Protein AF-A0A7Y4V8H0-F1 (afdb_monomer)

Radius of gyration: 13.5 Å; Cα contacts (8 Å, |Δi|>4): 100; chains: 1; bounding box: 32×27×33 Å

Foldseek 3Di:
DDPLLLLLLLLLLDDDVLDQDPLLQLLVVLVCVVVVNDDHSSVSSVVCVVPDNVVSLVVSLVVLLVDDLVVNLLSLLSLVLSQCSVHDHDPSSVVSSCCRVCVRVNHDPVSSVVSNVVSCCSRVDD

Nearest PDB structures (foldseek):
  2h5n-assembly1_A  TM=5.871E-01  e=6.400E-02  Porphyromonas gingivalis
  2h5n-assembly1_C  TM=5.974E-01  e=1.720E-01  Porphyromonas gingivalis
  2h5n-assembly1_B  TM=5.869E-01  e=1.720E-01  Porphyromonas gingivalis
  9g6k-assembly1_Lb  TM=3.851E-01  e=8.551E+00  Toxoplasma gondii

Mean predicted aligned error: 3.79 Å

Secondary structure (DSSP, 8-state):
--HHHHHHHHHHHS-TT----HHHHHHHHHHHHHHT--S-HHHHHHHHTTS-HHHHHHHHHHHHHTS-HHHHHHHHHHHHHHTTTTSSPPHHHHHHHHIIIIIIS---HHHHHHHHHHHHHHHH--

Sequence (126 aa):
MNKHLFNRLYFLLVTSDDEISEKEIVLWKKIAELNKFNDDIHQQLNSLKATDRVQMRKSCVEELKHTSKEQQINLMALLCVMANADGFMHKAEWELIYSIYHKELKLNQLEILETQLQLKKTLLSA

Solvent-accessible surface area (backbone atoms only — not comparable to full-atom values): 7352 Å² total; per-residue (Å²): 126,66,63,71,54,51,54,50,56,49,52,71,46,57,59,99,78,78,77,74,50,72,56,38,52,53,50,48,51,51,54,26,59,78,63,71,54,92,74,58,68,64,62,56,49,59,72,48,69,86,52,61,63,70,61,47,51,53,53,48,53,56,54,48,73,76,46,55,71,67,56,46,39,52,52,54,14,50,51,58,49,51,55,34,50,94,46,84,56,51,69,67,41,50,52,50,52,48,48,45,41,50,72,72,64,63,53,61,66,66,61,26,51,54,47,29,55,53,48,47,53,68,69,67,55,129

Structure (mmCIF, N/CA/C/O backbone):
data_AF-A0A7Y4V8H0-F1
#
_entry.id   AF-A0A7Y4V8H0-F1
#
loop_
_atom_site.group_PDB
_atom_site.id
_atom_site.type_symbol
_atom_site.label_atom_id
_atom_site.label_alt_id
_atom_site.label_comp_id
_atom_site.label_asym_id
_atom_site.label_entity_id
_atom_site.label_seq_id
_atom_site.pdbx_PDB_ins_code
_atom_site.Cartn_x
_atom_site.Cartn_y
_atom_site.Cartn_z
_atom_site.occupancy
_atom_site.B_iso_or_equiv
_atom_site.auth_seq_id
_atom_site.auth_comp_id
_atom_site.auth_asym_id
_atom_site.auth_atom_id
_atom_site.pdbx_PDB_model_num
ATOM 1 N N . MET A 1 1 ? -1.887 -8.369 8.907 1.00 81.31 1 MET A N 1
ATOM 2 C CA . MET A 1 1 ? -1.925 -7.924 7.494 1.00 81.31 1 MET A CA 1
ATOM 3 C C . MET A 1 1 ? -1.281 -8.988 6.610 1.00 81.31 1 MET A C 1
ATOM 5 O O . MET A 1 1 ? -0.342 -9.622 7.075 1.00 81.31 1 MET A O 1
ATOM 9 N N . ASN A 1 2 ? -1.749 -9.205 5.372 1.00 86.56 2 ASN A N 1
ATOM 10 C CA . ASN A 1 2 ? -1.081 -10.139 4.454 1.00 86.56 2 ASN A CA 1
ATOM 11 C C . ASN A 1 2 ? 0.219 -9.518 3.903 1.00 86.56 2 ASN A C 1
ATOM 13 O O . ASN A 1 2 ? 0.172 -8.595 3.089 1.00 86.56 2 ASN A O 1
ATOM 17 N N . LYS A 1 3 ? 1.369 -10.056 4.333 1.00 89.75 3 LYS A N 1
ATOM 18 C CA . LYS A 1 3 ? 2.714 -9.643 3.899 1.00 89.75 3 LYS A CA 1
ATOM 19 C C . LYS A 1 3 ? 2.886 -9.689 2.380 1.00 89.75 3 LYS A C 1
ATOM 21 O O . LYS A 1 3 ? 3.388 -8.743 1.783 1.00 89.75 3 LYS A O 1
ATOM 26 N N . HIS A 1 4 ? 2.466 -10.783 1.749 1.00 91.38 4 HIS A N 1
ATOM 27 C CA . HIS A 1 4 ? 2.678 -11.008 0.318 1.00 91.38 4 HIS A CA 1
ATOM 28 C C . HIS A 1 4 ? 1.859 -10.050 -0.542 1.00 91.38 4 HIS A C 1
ATOM 30 O O . HIS A 1 4 ? 2.308 -9.626 -1.606 1.00 91.38 4 HIS A O 1
ATOM 36 N N . LEU A 1 5 ? 0.655 -9.699 -0.090 1.00 93.88 5 LEU A N 1
ATOM 37 C CA . LEU A 1 5 ? -0.160 -8.689 -0.752 1.00 93.88 5 LEU A CA 1
ATOM 38 C C . LEU A 1 5 ? 0.479 -7.303 -0.638 1.00 93.88 5 LEU A C 1
ATOM 40 O O . LEU A 1 5 ? 0.631 -6.625 -1.649 1.00 93.88 5 LEU A O 1
ATOM 44 N N . PHE A 1 6 ? 0.908 -6.917 0.566 1.00 93.25 6 PHE A N 1
ATOM 45 C CA . PHE A 1 6 ? 1.583 -5.640 0.791 1.00 93.25 6 PHE A CA 1
ATOM 46 C C . PHE A 1 6 ? 2.860 -5.510 -0.050 1.00 93.25 6 PHE A C 1
ATOM 48 O O . PHE A 1 6 ? 3.002 -4.534 -0.778 1.00 93.25 6 PHE A O 1
ATOM 55 N N . ASN A 1 7 ? 3.738 -6.517 -0.033 1.00 92.19 7 ASN A N 1
ATOM 56 C CA . ASN A 1 7 ? 4.996 -6.483 -0.782 1.00 92.19 7 ASN A CA 1
ATOM 57 C C . ASN A 1 7 ? 4.774 -6.380 -2.296 1.00 92.19 7 ASN A C 1
ATOM 59 O O . ASN A 1 7 ? 5.485 -5.634 -2.956 1.00 92.19 7 ASN A O 1
ATOM 63 N N . ARG A 1 8 ? 3.777 -7.082 -2.855 1.00 93.44 8 ARG A N 1
ATOM 64 C CA . ARG A 1 8 ? 3.449 -6.970 -4.286 1.00 93.44 8 ARG A CA 1
ATOM 65 C C . ARG A 1 8 ? 2.862 -5.609 -4.642 1.00 93.44 8 ARG A C 1
ATOM 67 O O . ARG A 1 8 ? 3.236 -5.039 -5.658 1.00 93.44 8 ARG A O 1
ATOM 74 N N . LEU A 1 9 ? 1.965 -5.075 -3.815 1.00 93.81 9 LEU A N 1
ATOM 75 C CA . LEU A 1 9 ? 1.413 -3.734 -4.022 1.00 93.81 9 LEU A CA 1
ATOM 76 C C . LEU A 1 9 ? 2.496 -2.659 -3.931 1.00 93.81 9 LEU A C 1
ATOM 78 O O . LEU A 1 9 ? 2.512 -1.748 -4.751 1.00 93.81 9 LEU A O 1
ATOM 82 N N . TYR A 1 10 ? 3.410 -2.791 -2.972 1.00 92.56 10 TYR A N 1
ATOM 83 C CA . TYR A 1 10 ? 4.542 -1.889 -2.829 1.00 92.56 10 TYR A CA 1
ATOM 84 C C . TYR A 1 10 ? 5.529 -2.029 -3.996 1.00 92.56 10 TYR A C 1
ATOM 86 O O . TYR A 1 10 ? 5.937 -1.028 -4.569 1.00 92.56 10 TYR A O 1
ATOM 94 N N . PHE A 1 11 ? 5.817 -3.251 -4.452 1.00 91.56 11 PHE A N 1
ATOM 95 C CA . PHE A 1 11 ? 6.624 -3.484 -5.654 1.00 91.56 11 PHE A CA 1
ATOM 96 C C . PHE A 1 11 ? 6.025 -2.848 -6.916 1.00 91.56 11 PHE A C 1
ATOM 98 O O . PHE A 1 11 ? 6.754 -2.360 -7.771 1.00 91.56 11 PHE A O 1
ATOM 105 N N . LEU A 1 12 ? 4.694 -2.859 -7.052 1.00 91.12 12 LEU A N 1
ATOM 106 C CA . LEU A 1 12 ? 4.007 -2.183 -8.156 1.00 91.12 12 LEU A CA 1
ATOM 107 C C . LEU A 1 12 ? 4.094 -0.656 -8.055 1.00 91.12 12 LEU A C 1
ATOM 109 O O . LEU A 1 12 ? 3.948 0.014 -9.076 1.00 91.12 12 LEU A O 1
ATOM 113 N N . LEU A 1 13 ? 4.275 -0.132 -6.841 1.00 89.19 13 LEU A N 1
ATOM 114 C CA . LEU A 1 13 ? 4.370 1.292 -6.555 1.00 89.19 13 LEU A CA 1
ATOM 115 C C . LEU A 1 13 ? 5.769 1.835 -6.853 1.00 89.19 13 LEU A C 1
ATOM 117 O O . LEU A 1 13 ? 5.878 2.865 -7.512 1.00 89.19 13 LEU A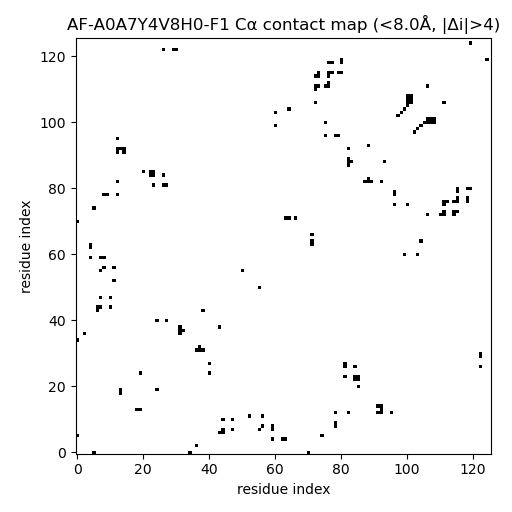 O 1
ATOM 121 N N . VAL A 1 14 ? 6.816 1.111 -6.447 1.00 84.38 14 VAL A N 1
ATOM 122 C CA . VAL A 1 14 ? 8.203 1.474 -6.758 1.00 84.38 14 VAL A CA 1
ATOM 123 C C . VAL A 1 14 ? 8.402 1.441 -8.278 1.00 84.38 14 VAL A C 1
ATOM 125 O O . VAL A 1 14 ? 8.205 0.422 -8.952 1.00 84.38 14 VAL A O 1
ATOM 128 N N . THR A 1 15 ? 8.729 2.603 -8.845 1.00 64.69 15 THR A N 1
ATOM 129 C CA . THR A 1 15 ? 8.882 2.762 -10.297 1.00 64.69 15 THR A CA 1
ATOM 130 C C . THR A 1 15 ? 10.199 2.153 -10.807 1.00 64.69 15 THR A C 1
ATOM 132 O O . THR A 1 15 ? 10.991 1.605 -10.049 1.00 64.69 15 THR A O 1
ATOM 135 N N . SER A 1 16 ? 10.371 2.135 -12.129 1.00 53.34 16 SER A N 1
ATOM 136 C CA . SER A 1 16 ? 11.276 1.286 -12.927 1.00 53.34 16 SER A CA 1
ATOM 137 C C . SER A 1 16 ? 12.774 1.274 -12.597 1.00 53.34 16 SER A C 1
ATOM 139 O O . SER A 1 16 ? 13.469 0.455 -13.193 1.00 53.34 16 SER A O 1
ATOM 141 N N . ASP A 1 17 ? 13.265 2.116 -11.689 1.00 56.09 17 ASP A N 1
ATOM 142 C CA . ASP A 1 17 ? 14.689 2.130 -11.325 1.00 56.09 17 ASP A CA 1
ATOM 143 C C . ASP A 1 17 ? 15.033 1.126 -10.212 1.00 56.09 17 ASP A C 1
ATOM 145 O O . ASP A 1 17 ? 16.207 0.907 -9.935 1.00 56.09 17 ASP A O 1
ATOM 149 N N . ASP A 1 18 ? 14.036 0.461 -9.605 1.00 61.75 18 ASP A N 1
ATOM 150 C CA . ASP A 1 18 ? 14.210 -0.525 -8.519 1.00 61.75 18 ASP A CA 1
ATOM 151 C C . ASP A 1 18 ? 15.010 0.001 -7.300 1.00 61.75 18 ASP A C 1
ATOM 153 O O . ASP A 1 18 ? 15.391 -0.780 -6.420 1.00 61.75 18 ASP A O 1
ATOM 157 N N . GLU A 1 19 ? 15.261 1.309 -7.224 1.00 71.88 19 GLU A N 1
ATOM 158 C CA . GLU A 1 19 ? 15.956 1.944 -6.113 1.00 71.88 19 GLU A CA 1
ATOM 159 C C . GLU A 1 19 ? 14.950 2.310 -5.024 1.00 71.88 19 GLU A C 1
ATOM 161 O O . GLU A 1 19 ? 14.091 3.171 -5.196 1.00 71.88 19 GLU A O 1
ATOM 166 N N . ILE A 1 20 ? 15.065 1.614 -3.894 1.00 82.81 20 ILE A N 1
ATOM 167 C CA . ILE A 1 20 ? 14.354 1.931 -2.658 1.00 82.81 20 ILE A CA 1
ATOM 168 C C . ILE A 1 20 ? 15.250 2.868 -1.858 1.00 82.81 20 ILE A C 1
ATOM 170 O O . ILE A 1 20 ? 16.421 2.547 -1.623 1.00 82.81 20 ILE A O 1
ATOM 174 N N . SER A 1 21 ? 14.716 3.991 -1.394 1.00 87.00 21 SER A N 1
ATOM 175 C CA . SER A 1 21 ? 15.502 4.903 -0.563 1.00 87.00 21 SER A CA 1
ATOM 176 C C . SER A 1 21 ? 15.758 4.342 0.840 1.00 87.00 21 SER A C 1
ATOM 178 O O . SER A 1 21 ? 15.027 3.491 1.356 1.00 87.00 21 SER A O 1
ATOM 180 N N . GLU A 1 22 ? 16.764 4.877 1.537 1.00 87.56 22 GLU A N 1
ATOM 181 C CA . GLU A 1 22 ? 16.999 4.532 2.946 1.00 87.56 22 GLU A CA 1
ATOM 182 C C . GLU A 1 22 ? 15.778 4.829 3.832 1.00 87.56 22 GLU A C 1
ATOM 184 O O . GLU A 1 22 ? 15.491 4.078 4.768 1.00 87.56 22 GLU A O 1
ATOM 189 N N . LYS A 1 23 ? 15.023 5.896 3.533 1.00 88.88 23 LYS A N 1
ATOM 190 C CA . LYS A 1 23 ? 13.826 6.268 4.300 1.00 88.88 23 LYS A CA 1
ATOM 191 C C . LYS A 1 23 ? 12.708 5.253 4.116 1.00 88.88 23 LYS A C 1
ATOM 193 O O . LYS A 1 23 ? 12.064 4.874 5.096 1.00 88.88 23 LYS A O 1
ATOM 198 N N . GLU A 1 24 ? 12.497 4.797 2.889 1.00 89.31 24 GLU A N 1
ATOM 199 C CA . GLU A 1 24 ? 11.546 3.734 2.588 1.00 89.31 24 GLU A CA 1
ATOM 200 C C . GLU A 1 24 ? 11.947 2.415 3.251 1.00 89.31 24 GLU A C 1
ATOM 202 O O . GLU A 1 24 ? 11.102 1.755 3.852 1.00 89.31 24 GLU A O 1
ATOM 207 N N . ILE A 1 25 ? 13.237 2.060 3.246 1.00 90.00 25 ILE A N 1
ATOM 208 C CA . ILE A 1 25 ? 13.737 0.867 3.947 1.00 90.00 25 ILE A CA 1
ATOM 209 C C . ILE A 1 25 ? 13.451 0.960 5.451 1.00 90.00 25 ILE A C 1
ATOM 211 O O . ILE A 1 25 ? 12.965 -0.003 6.051 1.00 90.00 25 ILE A O 1
ATOM 215 N N . VAL A 1 26 ? 13.728 2.107 6.080 1.00 91.19 26 VAL A N 1
ATOM 216 C CA . VAL A 1 26 ? 13.443 2.330 7.508 1.00 91.19 26 VAL A CA 1
ATOM 217 C C . VAL A 1 26 ? 11.945 2.213 7.793 1.00 91.19 26 VAL A C 1
ATOM 219 O O . VAL A 1 26 ? 11.551 1.541 8.748 1.00 91.19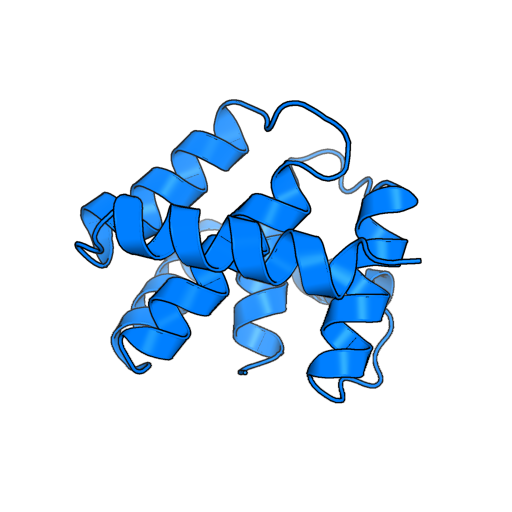 26 VAL A O 1
ATOM 222 N N . LEU A 1 27 ? 11.098 2.822 6.963 1.00 91.94 27 LEU A N 1
ATOM 223 C CA . LEU A 1 27 ? 9.646 2.729 7.108 1.00 91.94 27 LEU A CA 1
ATOM 224 C C . LEU A 1 27 ? 9.141 1.300 6.934 1.00 91.94 27 LEU A C 1
ATOM 226 O O . LEU A 1 27 ? 8.339 0.836 7.745 1.00 91.94 27 LEU A O 1
ATOM 230 N N . TRP A 1 28 ? 9.639 0.579 5.933 1.00 91.62 28 TRP A N 1
ATOM 231 C CA . TRP A 1 28 ? 9.280 -0.814 5.719 1.00 91.62 28 TRP A CA 1
ATOM 232 C C . TRP A 1 28 ? 9.666 -1.676 6.918 1.00 91.62 28 TRP A C 1
ATOM 234 O O . TRP A 1 28 ? 8.851 -2.483 7.351 1.00 91.62 28 TRP A O 1
ATOM 244 N N . LYS A 1 29 ? 10.851 -1.469 7.512 1.00 91.06 29 LYS A N 1
ATOM 245 C CA . LYS A 1 29 ? 11.270 -2.178 8.735 1.00 91.06 29 LYS A CA 1
ATOM 246 C C . LYS A 1 29 ? 10.305 -1.931 9.891 1.00 91.06 29 LYS A C 1
ATOM 248 O O . LYS A 1 29 ? 9.870 -2.886 10.525 1.00 91.06 29 LYS A O 1
ATOM 253 N N . LYS A 1 30 ? 9.873 -0.687 10.106 1.00 92.06 30 LYS A N 1
ATOM 254 C CA . LYS A 1 30 ? 8.862 -0.378 11.132 1.00 92.06 30 LYS A CA 1
ATOM 255 C C . LYS A 1 30 ? 7.513 -1.040 10.837 1.00 92.06 30 LYS A C 1
ATOM 257 O O . LYS A 1 30 ? 6.866 -1.569 11.738 1.00 92.06 30 LYS A O 1
ATOM 262 N N . ILE A 1 31 ? 7.083 -1.062 9.574 1.00 91.38 31 ILE A N 1
ATOM 263 C CA . ILE A 1 31 ? 5.862 -1.771 9.157 1.00 91.38 31 ILE A CA 1
ATOM 264 C C . ILE A 1 31 ? 6.009 -3.279 9.397 1.00 91.38 31 ILE A C 1
ATOM 266 O O . ILE A 1 31 ? 5.072 -3.913 9.888 1.00 91.38 31 ILE A O 1
ATOM 270 N N . ALA A 1 32 ? 7.171 -3.846 9.073 1.00 90.69 32 ALA A N 1
ATOM 271 C CA . ALA A 1 32 ? 7.504 -5.242 9.297 1.00 90.69 32 ALA A CA 1
ATOM 272 C C . ALA A 1 32 ? 7.461 -5.591 10.788 1.00 90.69 32 ALA A C 1
ATOM 274 O O . ALA A 1 32 ? 6.788 -6.550 11.149 1.00 90.69 32 ALA A O 1
ATOM 275 N N . GLU A 1 33 ? 8.060 -4.779 11.658 1.00 90.12 33 GLU A N 1
ATOM 276 C CA . GLU A 1 33 ? 8.015 -4.955 13.115 1.00 90.12 33 GLU A CA 1
ATOM 277 C C . GLU A 1 33 ? 6.577 -4.932 13.650 1.00 90.12 33 GLU A C 1
ATOM 279 O O . GLU A 1 33 ? 6.155 -5.865 14.338 1.00 90.12 33 GLU A O 1
ATOM 284 N N . LEU A 1 34 ? 5.781 -3.927 13.263 1.00 88.50 34 LEU A N 1
ATOM 285 C CA . LEU A 1 34 ? 4.373 -3.815 13.670 1.00 88.50 34 LEU A CA 1
ATOM 286 C C . LEU A 1 34 ? 3.529 -5.018 13.228 1.00 88.50 34 LEU A C 1
ATOM 288 O O . LEU A 1 34 ? 2.572 -5.392 13.907 1.00 88.50 34 LEU A O 1
ATOM 292 N N . ASN A 1 3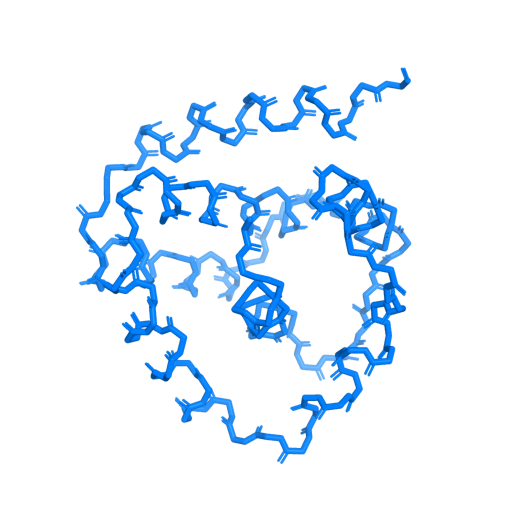5 ? 3.872 -5.630 12.094 1.00 85.81 35 ASN A N 1
ATOM 293 C CA . ASN A 1 35 ? 3.136 -6.754 11.520 1.00 85.81 35 ASN A CA 1
ATOM 294 C C . ASN A 1 35 ? 3.821 -8.115 11.726 1.00 85.81 35 ASN A C 1
ATOM 296 O O . ASN A 1 35 ? 3.303 -9.123 11.239 1.00 85.81 35 ASN A O 1
ATOM 300 N N . LYS A 1 36 ? 4.933 -8.158 12.472 1.00 88.62 36 LYS A N 1
ATOM 301 C CA . LYS A 1 36 ? 5.743 -9.355 12.748 1.00 88.62 36 LYS A CA 1
ATOM 302 C C . LYS A 1 36 ? 6.232 -10.068 11.478 1.00 88.62 36 LYS A C 1
ATOM 304 O O . LYS A 1 36 ? 6.165 -11.293 11.378 1.00 88.62 36 LYS A O 1
ATOM 309 N N . PHE A 1 37 ? 6.695 -9.306 10.490 1.00 87.00 37 PHE A N 1
ATOM 310 C CA . PHE A 1 37 ? 7.407 -9.837 9.326 1.00 87.00 37 PHE A CA 1
ATOM 311 C C . PHE A 1 37 ? 8.899 -9.969 9.667 1.00 87.00 37 PHE A C 1
ATOM 313 O O . PHE A 1 37 ? 9.462 -9.069 10.277 1.00 87.00 37 PHE A O 1
ATOM 320 N N . ASN A 1 38 ? 9.537 -11.070 9.262 1.00 78.88 38 ASN A N 1
ATOM 321 C CA . ASN A 1 38 ? 10.942 -11.378 9.581 1.00 78.88 38 ASN A CA 1
ATOM 322 C C . ASN A 1 38 ? 11.798 -11.505 8.308 1.00 78.88 38 ASN A C 1
ATOM 324 O O . ASN A 1 38 ? 12.679 -12.355 8.222 1.00 78.88 38 ASN A O 1
ATOM 328 N N . ASP A 1 39 ? 11.509 -10.693 7.294 1.00 81.75 39 ASP A N 1
ATOM 329 C CA . ASP A 1 39 ? 12.127 -10.807 5.973 1.00 81.75 39 ASP A CA 1
ATOM 330 C C . ASP A 1 39 ? 12.942 -9.566 5.617 1.00 81.75 39 ASP A C 1
ATOM 332 O O . ASP A 1 39 ? 12.722 -8.481 6.151 1.00 81.75 39 ASP A O 1
ATOM 336 N N . ASP A 1 40 ? 13.854 -9.725 4.664 1.00 85.31 40 ASP A N 1
ATOM 337 C CA . ASP A 1 40 ? 14.582 -8.619 4.056 1.00 85.31 40 ASP A CA 1
ATOM 338 C C . ASP A 1 40 ? 13.789 -8.030 2.875 1.00 85.31 40 ASP A C 1
ATOM 340 O O . ASP A 1 40 ? 13.372 -8.755 1.965 1.00 85.31 40 ASP A O 1
ATOM 344 N N . ILE A 1 41 ? 13.581 -6.710 2.878 1.00 86.62 41 ILE A N 1
ATOM 345 C CA . ILE A 1 41 ? 12.814 -6.016 1.835 1.00 86.62 41 ILE A CA 1
ATOM 346 C C . ILE A 1 41 ? 13.426 -6.199 0.443 1.00 86.62 41 ILE A C 1
ATOM 348 O O . ILE A 1 41 ? 12.690 -6.457 -0.511 1.00 86.62 41 ILE A O 1
ATOM 352 N N . HIS A 1 42 ? 14.753 -6.130 0.312 1.00 86.50 42 HIS A N 1
ATOM 353 C CA . HIS A 1 42 ? 15.420 -6.264 -0.979 1.00 86.50 42 HIS A CA 1
ATOM 354 C C . HIS A 1 42 ? 15.251 -7.676 -1.518 1.00 86.50 42 HIS A C 1
ATOM 356 O O . HIS A 1 42 ? 14.945 -7.843 -2.694 1.00 86.50 42 HIS A O 1
ATOM 362 N N . GLN A 1 43 ? 15.374 -8.699 -0.670 1.00 86.56 43 GLN A N 1
ATOM 363 C CA . GLN A 1 43 ? 15.111 -10.078 -1.071 1.00 86.56 43 GLN A CA 1
ATOM 364 C C . GLN A 1 43 ? 13.665 -10.254 -1.560 1.00 86.56 43 GLN A C 1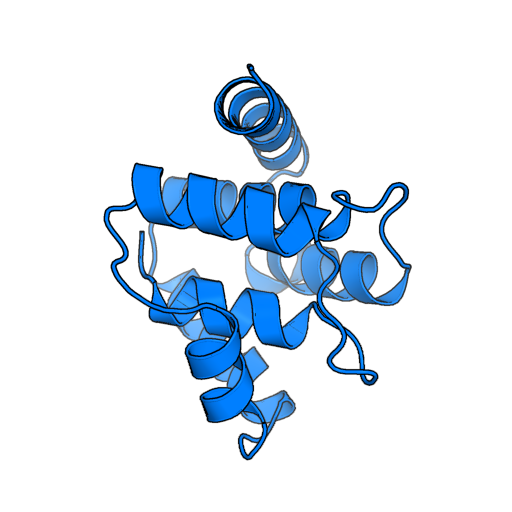
ATOM 366 O O . GLN A 1 43 ? 13.436 -10.882 -2.598 1.00 86.56 43 GLN A O 1
ATOM 371 N N . GLN A 1 44 ? 12.693 -9.675 -0.848 1.00 87.31 44 GLN A N 1
ATOM 372 C CA . GLN A 1 44 ? 11.283 -9.743 -1.233 1.00 87.31 44 GLN A CA 1
ATOM 373 C C . GLN A 1 44 ? 11.036 -9.053 -2.579 1.00 87.31 44 GLN A C 1
ATOM 375 O O . GLN A 1 44 ? 10.434 -9.664 -3.461 1.00 87.31 44 GLN A O 1
ATOM 380 N N . LEU A 1 45 ? 11.533 -7.830 -2.782 1.00 86.88 45 LEU A N 1
ATOM 381 C CA . LEU A 1 45 ? 11.331 -7.116 -4.047 1.00 86.88 45 LEU A CA 1
ATOM 382 C C . LEU A 1 45 ? 12.105 -7.756 -5.206 1.00 86.88 45 LEU A C 1
ATOM 384 O O . LEU A 1 45 ? 11.559 -7.900 -6.297 1.00 86.88 45 LEU A O 1
ATOM 388 N N . ASN A 1 46 ? 13.329 -8.235 -4.967 1.00 87.12 46 ASN A N 1
ATOM 389 C CA . ASN A 1 46 ? 14.119 -8.948 -5.973 1.00 87.12 46 ASN A CA 1
ATOM 390 C C . ASN A 1 46 ? 13.402 -10.209 -6.470 1.00 87.12 46 ASN A C 1
ATOM 392 O O . ASN A 1 46 ? 13.421 -10.488 -7.668 1.00 87.12 46 ASN A O 1
ATOM 396 N N . SER A 1 47 ? 12.711 -10.936 -5.584 1.00 88.12 47 SER A N 1
ATOM 397 C CA . SER A 1 47 ? 11.925 -12.115 -5.977 1.00 88.12 47 SER A CA 1
ATOM 398 C C . SER A 1 47 ? 10.750 -11.792 -6.912 1.00 88.12 47 SER A C 1
ATOM 400 O O . SER A 1 47 ? 10.274 -12.666 -7.634 1.00 88.12 47 SER A O 1
ATOM 402 N N . LEU A 1 48 ? 10.300 -10.534 -6.936 1.00 89.25 48 LEU A N 1
ATOM 403 C CA . LEU A 1 48 ? 9.158 -10.078 -7.725 1.00 89.25 48 LEU A CA 1
ATOM 404 C C . LEU A 1 48 ? 9.553 -9.525 -9.104 1.00 89.25 48 LEU A C 1
ATOM 406 O O . LEU A 1 48 ? 8.683 -9.415 -9.969 1.00 89.25 48 LEU A O 1
ATOM 410 N N . LYS A 1 49 ? 10.845 -9.261 -9.356 1.00 85.75 49 LYS A N 1
ATOM 411 C CA . LYS A 1 49 ? 11.348 -8.654 -10.607 1.00 85.75 49 LYS A CA 1
ATOM 412 C C . LYS A 1 49 ? 11.019 -9.443 -11.874 1.00 85.75 49 LYS A C 1
ATOM 414 O O . LYS A 1 49 ? 10.748 -8.846 -12.908 1.00 85.75 49 LYS A O 1
ATOM 419 N N . ALA A 1 50 ? 11.000 -10.772 -11.796 1.00 81.81 50 ALA A N 1
ATOM 420 C CA . ALA A 1 50 ? 10.682 -11.637 -12.936 1.00 81.81 50 ALA A CA 1
ATOM 421 C C . ALA A 1 50 ? 9.169 -11.788 -13.200 1.00 81.81 50 ALA A C 1
ATOM 423 O O . ALA A 1 50 ? 8.770 -12.508 -14.114 1.00 81.81 50 ALA A O 1
ATOM 424 N N . THR A 1 51 ? 8.313 -11.157 -12.390 1.00 84.38 51 THR A N 1
ATOM 425 C CA . THR A 1 51 ? 6.860 -11.345 -12.462 1.00 84.38 51 THR A CA 1
ATOM 426 C C . THR A 1 51 ? 6.214 -10.327 -13.400 1.00 84.38 51 THR A C 1
ATOM 428 O O . THR A 1 51 ? 6.523 -9.138 -13.355 1.00 84.38 51 THR A O 1
ATOM 431 N N . ASP A 1 52 ? 5.244 -10.772 -14.201 1.00 90.00 52 ASP A N 1
ATOM 432 C CA . ASP A 1 52 ? 4.402 -9.885 -15.011 1.00 90.00 52 ASP A CA 1
ATOM 433 C C . ASP A 1 52 ? 3.629 -8.901 -14.111 1.00 90.00 52 ASP A C 1
ATOM 435 O O . ASP A 1 52 ? 2.724 -9.282 -13.361 1.00 90.00 52 ASP A O 1
ATOM 439 N N . ARG A 1 53 ? 3.975 -7.610 -14.207 1.00 89.56 53 ARG A N 1
ATOM 440 C CA . ARG A 1 53 ? 3.367 -6.522 -13.425 1.00 89.56 53 ARG A CA 1
ATOM 441 C C . ARG A 1 53 ? 1.871 -6.346 -13.707 1.00 89.56 53 ARG A C 1
ATOM 443 O O . ARG A 1 53 ? 1.117 -6.022 -12.789 1.00 89.56 53 ARG A O 1
ATOM 450 N N . VAL A 1 54 ? 1.412 -6.584 -14.938 1.00 91.31 54 VAL A N 1
ATOM 451 C CA . VAL A 1 54 ? -0.012 -6.482 -15.301 1.00 91.31 54 VAL A CA 1
ATOM 452 C C . VAL A 1 54 ? -0.799 -7.577 -14.596 1.00 91.31 54 VAL A C 1
ATOM 454 O O . VAL A 1 54 ? -1.829 -7.302 -13.969 1.00 91.31 54 VAL A O 1
ATOM 457 N N . GLN A 1 55 ? -0.301 -8.812 -14.654 1.00 93.81 55 GLN A N 1
ATOM 458 C CA . GLN A 1 55 ? -0.937 -9.937 -13.979 1.00 93.81 55 GLN A CA 1
ATOM 459 C C . GLN A 1 55 ? -0.853 -9.802 -12.453 1.00 93.81 55 GLN A C 1
ATOM 461 O O . GLN A 1 55 ? -1.841 -10.047 -11.754 1.00 93.81 55 GLN A O 1
ATOM 466 N N . MET A 1 56 ? 0.281 -9.329 -11.929 1.00 93.69 56 MET A N 1
ATOM 467 C CA . MET A 1 56 ? 0.457 -9.052 -10.506 1.00 93.69 56 MET A CA 1
ATOM 468 C C . MET A 1 56 ? -0.565 -8.027 -10.013 1.00 93.69 56 MET A C 1
ATOM 470 O O . MET A 1 56 ? -1.253 -8.297 -9.027 1.00 93.69 56 MET A O 1
ATOM 474 N N . ARG A 1 57 ? -0.735 -6.901 -10.720 1.00 94.00 57 ARG A N 1
ATOM 475 C CA . ARG A 1 57 ? -1.730 -5.877 -10.373 1.00 94.00 57 ARG A CA 1
ATOM 476 C C . ARG A 1 57 ? -3.135 -6.466 -10.310 1.00 94.00 57 ARG A C 1
ATOM 478 O O . ARG A 1 57 ? -3.826 -6.256 -9.316 1.00 94.00 57 ARG A O 1
ATOM 485 N N . LYS A 1 58 ? -3.545 -7.228 -11.331 1.00 95.12 58 LYS A N 1
ATOM 486 C CA . LYS A 1 58 ? -4.858 -7.898 -11.351 1.00 95.12 58 LYS A CA 1
ATOM 487 C C . LYS A 1 58 ? -5.039 -8.804 -10.132 1.00 95.12 58 LYS A C 1
ATOM 489 O O . LYS A 1 58 ? -6.047 -8.692 -9.444 1.00 95.12 58 LYS A O 1
ATOM 494 N N . SER A 1 59 ? -4.041 -9.637 -9.827 1.00 95.94 59 SER A N 1
ATOM 495 C CA . SER A 1 59 ? -4.099 -10.548 -8.676 1.00 95.94 59 SER A CA 1
ATOM 496 C C . SER A 1 59 ? -4.177 -9.817 -7.331 1.00 95.94 59 SER A C 1
ATOM 498 O O . SER A 1 59 ? -4.923 -10.238 -6.454 1.00 95.94 59 SER A O 1
ATOM 500 N N . CYS A 1 60 ? -3.459 -8.700 -7.170 1.00 96.31 60 CYS A N 1
ATOM 501 C CA . CYS A 1 60 ? -3.482 -7.923 -5.931 1.00 96.31 60 CYS A CA 1
ATOM 502 C C . CYS A 1 60 ? -4.831 -7.237 -5.723 1.00 96.31 60 CYS A C 1
ATOM 504 O O . CYS A 1 60 ? -5.339 -7.218 -4.608 1.00 96.31 60 CYS A O 1
ATOM 506 N N . VAL A 1 61 ? -5.419 -6.687 -6.789 1.00 96.81 61 VAL A N 1
ATOM 507 C CA . VAL A 1 61 ? -6.758 -6.087 -6.733 1.00 96.81 61 VAL A CA 1
ATOM 508 C C . VAL A 1 61 ? -7.804 -7.136 -6.367 1.00 96.81 61 VAL A C 1
ATOM 510 O O . VAL A 1 61 ? -8.656 -6.871 -5.522 1.00 96.81 61 VAL A O 1
ATOM 513 N N . GLU A 1 62 ? -7.730 -8.321 -6.969 1.00 97.00 62 GLU A N 1
ATOM 514 C CA . GLU A 1 62 ? -8.662 -9.401 -6.657 1.00 97.00 62 GLU A CA 1
ATOM 515 C C . GLU A 1 62 ? -8.531 -9.846 -5.201 1.00 97.00 62 GLU A C 1
ATOM 517 O O . GLU A 1 62 ? -9.523 -9.936 -4.486 1.00 97.00 62 GLU A O 1
ATOM 522 N N . GLU A 1 63 ? -7.309 -10.040 -4.712 1.00 96.81 63 GLU A N 1
ATOM 523 C CA . GLU A 1 63 ? -7.084 -10.401 -3.315 1.00 96.81 63 GLU A CA 1
ATOM 524 C C . GLU A 1 63 ? -7.543 -9.299 -2.351 1.00 96.81 63 GLU A C 1
ATOM 526 O O . GLU A 1 63 ? -8.196 -9.594 -1.353 1.00 96.81 63 GLU A O 1
ATOM 531 N N . LEU A 1 64 ? -7.294 -8.023 -2.673 1.00 96.31 64 LEU A N 1
ATOM 532 C CA . LEU A 1 64 ? -7.792 -6.887 -1.893 1.00 96.31 64 LEU A CA 1
ATOM 533 C C . LEU A 1 64 ? -9.317 -6.926 -1.751 1.00 96.31 64 LEU A C 1
ATOM 535 O O . LEU A 1 64 ? -9.821 -6.725 -0.645 1.00 96.31 64 LEU A O 1
ATOM 539 N N . LYS A 1 65 ? -10.056 -7.234 -2.825 1.00 96.25 65 LYS A N 1
ATOM 540 C CA . LYS A 1 65 ? -11.530 -7.333 -2.806 1.00 96.25 65 LYS A CA 1
ATOM 541 C C . LYS A 1 65 ? -12.050 -8.409 -1.843 1.00 96.25 65 LYS A C 1
ATOM 543 O O . LYS A 1 65 ? -13.176 -8.288 -1.373 1.00 96.25 65 LYS A O 1
ATOM 548 N N . HIS A 1 66 ? -11.225 -9.399 -1.501 1.00 96.19 66 HIS A N 1
ATOM 549 C CA . HIS A 1 66 ? -11.549 -10.459 -0.541 1.00 96.19 66 HIS A CA 1
ATOM 550 C C . HIS A 1 66 ? -11.114 -10.152 0.903 1.00 96.19 66 HIS A C 1
ATOM 552 O O . HIS A 1 66 ? -11.385 -10.942 1.807 1.00 96.19 66 HIS A O 1
ATOM 558 N N . THR A 1 67 ? -10.446 -9.022 1.145 1.00 95.56 67 THR A N 1
ATOM 559 C CA . THR A 1 67 ? -10.081 -8.568 2.498 1.00 95.56 67 THR A CA 1
ATOM 560 C C . THR A 1 67 ? -11.162 -7.667 3.097 1.00 95.56 67 THR A C 1
ATOM 562 O O . THR A 1 67 ? -12.024 -7.153 2.381 1.00 95.56 67 THR A O 1
ATOM 565 N N . SER A 1 68 ? -11.146 -7.466 4.420 1.00 96.69 68 SER A N 1
ATOM 566 C CA . SER A 1 68 ? -12.116 -6.569 5.062 1.00 96.69 68 SER A CA 1
ATOM 567 C C . SER A 1 68 ? -11.898 -5.115 4.628 1.00 96.69 68 SER A C 1
ATOM 569 O O . SER A 1 68 ? -10.775 -4.710 4.327 1.00 96.69 68 SER A O 1
ATOM 571 N N . LYS A 1 69 ? -12.953 -4.290 4.657 1.00 96.44 69 LYS A N 1
ATOM 572 C CA . LYS A 1 69 ? -12.848 -2.852 4.341 1.00 96.44 69 LYS A CA 1
ATOM 573 C C . LYS A 1 69 ? -11.760 -2.156 5.171 1.00 96.44 69 LYS A C 1
ATOM 575 O O . LYS A 1 69 ? -10.997 -1.354 4.645 1.00 96.44 69 LYS A O 1
ATOM 580 N N . GLU A 1 70 ? -11.655 -2.502 6.453 1.00 96.12 70 GLU A N 1
ATOM 581 C CA . GLU A 1 70 ? -10.611 -1.997 7.350 1.00 96.12 70 GLU A CA 1
ATOM 582 C C . GLU A 1 70 ? -9.204 -2.356 6.849 1.00 96.12 70 GLU A C 1
ATOM 584 O O . GLU A 1 70 ? -8.329 -1.496 6.773 1.00 96.12 70 GLU A O 1
ATOM 589 N N . GLN A 1 71 ? -8.991 -3.607 6.430 1.00 95.50 71 GLN A N 1
ATOM 590 C CA . GLN A 1 71 ? -7.713 -4.049 5.872 1.00 95.50 71 GLN A CA 1
ATOM 591 C C . GLN A 1 71 ? -7.392 -3.343 4.553 1.00 95.50 71 GLN A C 1
ATOM 593 O O . GLN A 1 71 ? -6.242 -2.963 4.338 1.00 95.50 71 GLN A O 1
ATOM 598 N N . GLN A 1 72 ? -8.394 -3.134 3.697 1.00 96.94 72 GLN A N 1
ATOM 599 C CA . GLN A 1 72 ? -8.243 -2.394 2.447 1.00 96.94 72 GLN A CA 1
ATOM 600 C C . GLN A 1 72 ? -7.813 -0.944 2.710 1.00 96.94 72 GLN A C 1
ATOM 602 O O . GLN A 1 72 ? -6.829 -0.488 2.130 1.00 96.94 72 GLN A O 1
ATOM 607 N N . ILE A 1 73 ? -8.502 -0.239 3.617 1.00 97.69 73 ILE A N 1
ATOM 608 C CA . ILE A 1 73 ? -8.163 1.137 4.015 1.00 97.69 73 ILE A CA 1
ATOM 609 C C . ILE A 1 73 ? -6.747 1.189 4.588 1.00 97.69 73 ILE A C 1
ATOM 611 O O . ILE A 1 73 ? -5.942 2.008 4.147 1.00 97.69 73 ILE A O 1
ATOM 615 N N . ASN A 1 74 ? -6.416 0.288 5.516 1.00 96.25 74 ASN A N 1
ATOM 616 C CA . ASN A 1 74 ? -5.100 0.244 6.143 1.00 96.25 74 ASN A CA 1
ATOM 617 C C . ASN A 1 74 ? -3.977 -0.013 5.123 1.00 96.25 74 ASN A C 1
ATOM 619 O O . ASN A 1 74 ? -2.943 0.647 5.170 1.00 96.25 74 ASN A O 1
ATOM 623 N N . LEU A 1 75 ? -4.184 -0.921 4.162 1.00 96.06 75 LEU A N 1
ATOM 624 C CA . LEU A 1 75 ? -3.223 -1.174 3.084 1.00 96.06 75 LEU A CA 1
ATOM 625 C C . LEU A 1 75 ? -3.035 0.055 2.189 1.00 96.06 75 LEU A C 1
ATOM 627 O O . LEU A 1 75 ? -1.898 0.426 1.908 1.00 96.06 75 LEU A O 1
ATOM 631 N N . MET A 1 76 ? -4.120 0.713 1.770 1.00 96.75 76 MET A N 1
ATOM 632 C CA . MET A 1 76 ? -4.025 1.931 0.954 1.00 96.75 76 MET A CA 1
ATOM 633 C C . MET A 1 76 ? -3.319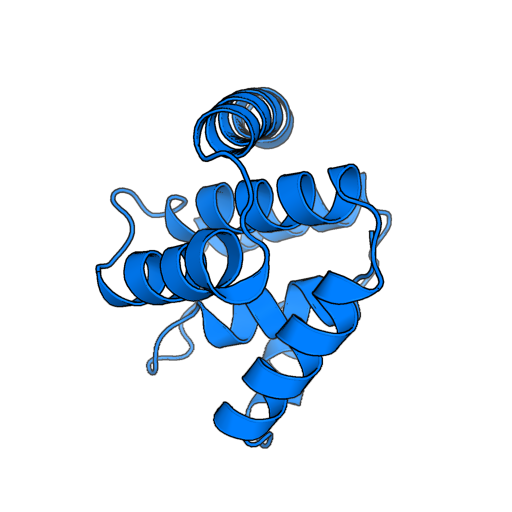 3.058 1.710 1.00 96.75 76 MET A C 1
ATOM 635 O O . MET A 1 76 ? -2.447 3.723 1.157 1.00 96.75 76 MET A O 1
ATOM 639 N N . ALA A 1 77 ? -3.639 3.236 2.991 1.00 96.25 77 ALA A N 1
ATOM 640 C CA . ALA A 1 77 ? -2.994 4.223 3.841 1.00 96.25 77 ALA A CA 1
ATOM 641 C C . ALA A 1 77 ? -1.489 3.948 4.011 1.00 96.25 77 ALA A C 1
ATOM 643 O O . ALA A 1 77 ? -0.696 4.881 3.903 1.00 96.25 77 ALA A O 1
ATOM 644 N N . LEU A 1 78 ? -1.075 2.689 4.204 1.00 95.25 78 LEU A N 1
ATOM 645 C CA . LEU A 1 78 ? 0.342 2.307 4.267 1.00 95.25 78 LEU A CA 1
ATOM 646 C C . LEU A 1 78 ? 1.083 2.594 2.958 1.00 95.25 78 LEU A C 1
ATOM 648 O O . LEU A 1 78 ? 2.180 3.147 3.003 1.00 95.25 78 LEU A O 1
ATOM 652 N N . LEU A 1 79 ? 0.483 2.289 1.802 1.00 94.56 79 LEU A N 1
ATOM 653 C CA . LEU A 1 79 ? 1.066 2.638 0.501 1.00 94.56 79 LEU A CA 1
ATOM 654 C C . LEU A 1 79 ? 1.243 4.154 0.363 1.00 94.56 79 LEU A C 1
ATOM 656 O O . LEU A 1 79 ? 2.300 4.605 -0.060 1.00 94.56 79 LEU A O 1
ATOM 660 N N . CYS A 1 80 ? 0.264 4.949 0.805 1.00 94.56 80 CYS A N 1
ATOM 661 C CA . CYS A 1 80 ? 0.395 6.405 0.845 1.00 94.56 80 CYS A CA 1
ATOM 662 C C . CYS A 1 80 ? 1.494 6.887 1.804 1.00 94.56 80 CYS A C 1
ATOM 664 O O . CYS A 1 80 ? 2.038 7.969 1.598 1.00 94.56 80 CYS A O 1
ATOM 666 N N . VAL A 1 81 ? 1.784 6.177 2.899 1.00 93.94 81 VAL A N 1
ATOM 667 C CA . VAL A 1 81 ? 2.908 6.525 3.788 1.00 93.94 81 VAL A CA 1
ATOM 668 C C . VAL A 1 81 ? 4.234 6.243 3.093 1.00 93.94 81 VAL A C 1
ATOM 670 O O . VAL A 1 81 ? 5.073 7.137 3.052 1.00 93.94 81 VAL A O 1
ATOM 673 N N . MET A 1 82 ? 4.384 5.047 2.520 1.00 91.88 82 MET A N 1
ATOM 674 C CA . MET A 1 82 ? 5.596 4.625 1.814 1.00 91.88 82 MET A CA 1
ATOM 675 C C . MET A 1 82 ? 5.909 5.545 0.635 1.00 91.88 82 MET A C 1
ATOM 677 O O . MET A 1 82 ? 6.976 6.135 0.586 1.00 91.88 82 MET A O 1
ATOM 681 N N . ALA A 1 83 ? 4.928 5.790 -0.230 1.00 90.81 83 ALA A N 1
ATOM 682 C CA . ALA A 1 83 ? 5.094 6.630 -1.413 1.00 90.81 83 ALA A CA 1
ATOM 683 C C . ALA A 1 83 ? 5.365 8.118 -1.096 1.00 90.81 83 ALA A C 1
ATOM 685 O O . ALA A 1 83 ? 5.705 8.896 -1.975 1.00 90.81 83 ALA A O 1
ATOM 686 N N . ASN A 1 84 ? 5.188 8.553 0.159 1.00 90.75 84 ASN A N 1
ATOM 687 C CA . ASN A 1 84 ? 5.564 9.898 0.613 1.00 90.75 84 ASN A CA 1
ATOM 688 C C . ASN A 1 84 ? 6.830 9.895 1.497 1.00 90.75 84 ASN A C 1
ATOM 690 O O . ASN A 1 84 ? 7.128 10.906 2.136 1.00 90.75 84 ASN A O 1
ATOM 694 N N . ALA A 1 85 ? 7.554 8.776 1.598 1.00 88.62 85 ALA A N 1
ATOM 695 C CA . ALA A 1 85 ? 8.744 8.657 2.443 1.00 88.62 85 ALA A CA 1
ATOM 696 C C . ALA A 1 85 ? 9.840 9.657 2.048 1.00 88.62 85 ALA A C 1
ATOM 698 O O . ALA A 1 85 ? 10.446 10.302 2.910 1.00 88.62 85 ALA A O 1
ATOM 699 N N . ASP A 1 86 ? 10.044 9.834 0.743 1.00 84.38 86 ASP A N 1
ATOM 700 C CA . ASP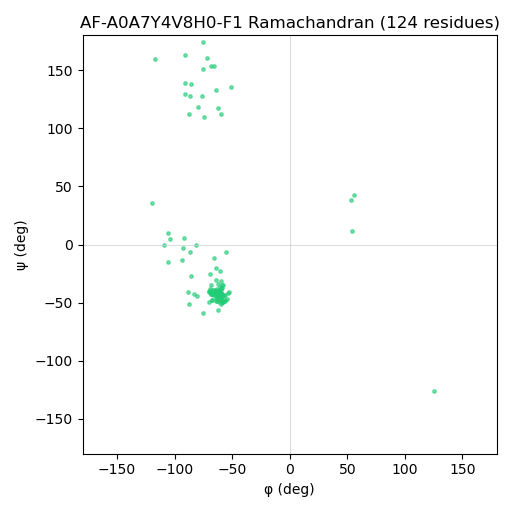 A 1 86 ? 11.063 10.725 0.183 1.00 84.38 86 ASP A CA 1
ATOM 701 C C . ASP A 1 86 ? 10.574 12.144 -0.097 1.00 84.38 86 ASP A C 1
ATOM 703 O O . ASP A 1 86 ? 11.329 12.990 -0.573 1.00 84.38 86 ASP A O 1
ATOM 707 N N . GLY A 1 87 ? 9.336 12.450 0.288 1.00 85.25 87 GLY A N 1
ATOM 708 C CA . GLY A 1 87 ? 8.731 13.759 0.111 1.00 85.25 87 GLY A CA 1
ATOM 709 C C . GLY A 1 87 ? 7.411 13.654 -0.629 1.00 85.25 87 GLY A C 1
ATOM 710 O O . GLY A 1 87 ? 6.498 12.960 -0.188 1.00 85.25 87 GLY A O 1
ATOM 711 N N . PHE A 1 88 ? 7.275 14.410 -1.715 1.00 86.62 88 PHE A N 1
ATOM 712 C CA . PHE A 1 88 ? 6.031 14.447 -2.470 1.00 86.62 88 PHE A CA 1
ATOM 713 C C . PHE A 1 88 ? 5.927 13.230 -3.391 1.00 86.62 88 PHE A C 1
ATOM 715 O O . PHE A 1 88 ? 6.743 13.081 -4.296 1.00 86.62 88 PHE A O 1
ATOM 722 N N . MET A 1 89 ? 4.901 12.406 -3.171 1.00 88.25 89 MET A N 1
ATOM 723 C CA . MET A 1 89 ? 4.610 11.224 -3.984 1.00 88.25 89 MET A CA 1
ATOM 724 C C . MET A 1 89 ? 4.578 11.543 -5.485 1.00 88.25 89 MET A C 1
ATOM 726 O O . MET A 1 89 ? 3.953 12.515 -5.929 1.00 88.25 89 MET A O 1
ATOM 730 N N . HIS A 1 90 ? 5.207 10.682 -6.279 1.00 88.94 90 HIS A N 1
ATOM 731 C CA . HIS A 1 90 ? 5.257 10.811 -7.725 1.00 88.94 90 HIS A CA 1
ATOM 732 C C . HIS A 1 90 ? 3.883 10.577 -8.360 1.00 88.94 90 HIS A C 1
ATOM 734 O O . HIS A 1 90 ? 3.034 9.834 -7.866 1.00 88.94 90 HIS A O 1
ATOM 740 N N . LYS A 1 91 ? 3.667 11.183 -9.533 1.00 90.06 91 LYS A N 1
ATOM 741 C CA . LYS A 1 91 ? 2.405 11.062 -10.279 1.00 90.06 91 LYS A CA 1
ATOM 742 C C . LYS A 1 91 ? 2.000 9.600 -10.531 1.00 90.06 91 LYS A C 1
ATOM 744 O O . LYS A 1 91 ? 0.828 9.273 -10.383 1.00 90.06 91 LYS A O 1
ATOM 749 N N . ALA A 1 92 ?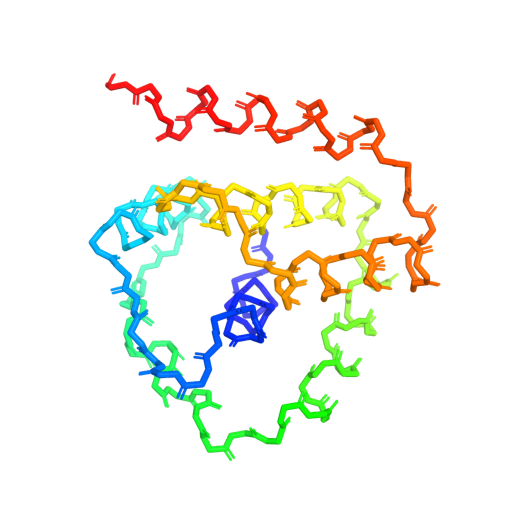 2.949 8.734 -10.893 1.00 89.69 92 ALA A N 1
ATOM 750 C CA . ALA A 1 92 ? 2.670 7.328 -11.193 1.00 89.69 92 ALA A CA 1
ATOM 751 C C . ALA A 1 92 ? 2.181 6.546 -9.958 1.00 89.69 92 ALA A C 1
ATOM 753 O O . ALA A 1 92 ? 1.247 5.750 -10.055 1.00 89.69 92 ALA A O 1
ATOM 754 N N . GLU A 1 93 ? 2.764 6.815 -8.789 1.00 90.50 93 GLU A N 1
ATOM 755 C CA . GLU A 1 93 ? 2.371 6.210 -7.512 1.00 90.50 93 GLU A CA 1
ATOM 756 C C . GLU A 1 93 ? 0.963 6.669 -7.109 1.00 90.50 93 GLU A C 1
ATOM 758 O O . GLU A 1 93 ? 0.112 5.852 -6.747 1.00 90.50 93 GLU A O 1
ATOM 763 N N . TRP A 1 94 ? 0.685 7.970 -7.274 1.00 91.44 94 TRP A N 1
ATOM 764 C CA . TRP A 1 94 ? -0.644 8.553 -7.083 1.00 91.44 94 TRP A CA 1
ATOM 765 C C . TRP A 1 94 ? -1.687 7.897 -7.984 1.00 91.44 94 TRP A C 1
ATOM 767 O O . TRP A 1 94 ? -2.754 7.505 -7.511 1.00 91.44 94 TRP A O 1
ATOM 777 N N . GLU A 1 95 ? -1.394 7.767 -9.278 1.00 93.25 95 GLU A N 1
ATOM 778 C CA . GLU A 1 95 ? -2.294 7.148 -10.252 1.00 93.25 95 GLU A CA 1
ATOM 779 C C . GLU A 1 95 ? -2.561 5.677 -9.919 1.00 93.25 95 GLU A C 1
ATOM 781 O O . GLU A 1 95 ? -3.711 5.230 -10.005 1.00 93.25 95 GLU A O 1
ATOM 786 N N . LEU A 1 96 ? -1.537 4.934 -9.484 1.00 93.12 96 LEU A N 1
ATOM 787 C CA . LEU A 1 96 ? -1.689 3.550 -9.049 1.00 93.12 96 LEU A CA 1
ATOM 788 C C . LEU A 1 96 ? -2.614 3.455 -7.833 1.00 93.12 96 LEU A C 1
ATOM 790 O O . LEU A 1 96 ? -3.635 2.764 -7.915 1.00 93.12 96 LEU A O 1
ATOM 794 N N . ILE A 1 97 ? -2.294 4.163 -6.743 1.00 95.12 97 ILE A N 1
ATOM 795 C CA . ILE A 1 97 ? -3.081 4.146 -5.503 1.00 95.12 97 ILE A CA 1
ATOM 796 C C . ILE A 1 97 ? -4.521 4.578 -5.791 1.00 95.12 97 ILE A C 1
ATOM 798 O O . ILE A 1 97 ? -5.460 3.871 -5.419 1.00 95.12 97 ILE A O 1
ATOM 802 N N . TYR A 1 98 ? -4.708 5.687 -6.514 1.00 95.69 98 TYR A N 1
ATOM 803 C CA . TYR A 1 98 ? -6.026 6.186 -6.902 1.00 95.69 98 TYR A CA 1
ATOM 804 C C . TYR A 1 98 ? -6.817 5.157 -7.707 1.00 95.69 98 TYR A C 1
ATOM 806 O O . TYR A 1 98 ? -7.995 4.924 -7.431 1.00 95.69 98 TYR A O 1
ATOM 814 N N . SER A 1 99 ? -6.179 4.491 -8.675 1.00 95.94 99 SER A N 1
ATOM 815 C CA . SER A 1 99 ? -6.851 3.452 -9.456 1.00 95.94 99 SER A CA 1
ATOM 816 C C . SER A 1 99 ? -7.365 2.314 -8.572 1.00 95.94 99 SER A C 1
ATOM 818 O O . SER A 1 99 ? -8.466 1.825 -8.805 1.00 95.94 99 SER A O 1
ATOM 820 N N . ILE A 1 100 ? -6.619 1.927 -7.536 1.00 96.62 100 ILE A N 1
ATOM 821 C CA . ILE A 1 100 ? -6.996 0.825 -6.651 1.00 96.62 100 ILE A CA 1
ATOM 822 C 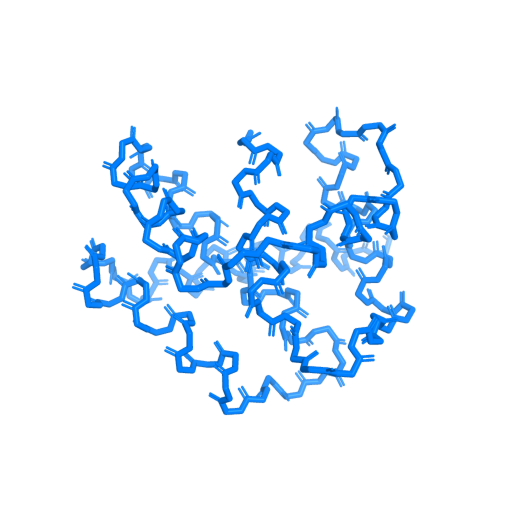C . ILE A 1 100 ? -8.112 1.268 -5.703 1.00 96.62 100 ILE A C 1
ATOM 824 O O . ILE A 1 100 ? -9.197 0.689 -5.719 1.00 96.62 100 ILE A O 1
ATOM 828 N N . TYR A 1 101 ? -7.891 2.307 -4.894 1.00 97.25 101 TYR A N 1
ATOM 829 C CA . TYR A 1 101 ? -8.860 2.640 -3.850 1.00 97.25 101 TYR A CA 1
ATOM 830 C C . TYR A 1 101 ? -10.165 3.197 -4.427 1.00 97.25 101 TYR A C 1
ATOM 832 O O . TYR A 1 101 ? -11.237 2.853 -3.935 1.00 97.25 101 TYR A O 1
ATOM 840 N N . HIS A 1 102 ? -10.097 4.036 -5.467 1.00 96.81 102 HIS A N 1
ATOM 841 C CA . HIS A 1 102 ? -11.273 4.727 -5.988 1.00 96.81 102 HIS A CA 1
ATOM 842 C C . HIS A 1 102 ? -12.014 3.886 -7.029 1.00 96.81 102 HIS A C 1
ATOM 844 O O . HIS A 1 102 ? -13.225 3.698 -6.919 1.00 96.81 102 HIS A O 1
ATOM 850 N N . LYS A 1 103 ? -11.298 3.367 -8.038 1.00 95.81 103 LYS A N 1
ATOM 851 C CA . LYS A 1 103 ? -11.942 2.672 -9.165 1.00 95.81 103 LYS A CA 1
ATOM 852 C C . LYS A 1 103 ? -12.249 1.211 -8.848 1.00 95.81 103 LYS A C 1
ATOM 854 O O . LYS A 1 103 ? -13.333 0.743 -9.185 1.00 95.81 103 LYS A O 1
ATOM 859 N N . GLU A 1 104 ? -11.324 0.503 -8.201 1.00 97.25 104 GLU A N 1
ATOM 860 C CA . GLU A 1 104 ? -11.476 -0.936 -7.949 1.00 97.25 104 GLU A CA 1
ATOM 861 C C . GLU A 1 104 ? -12.214 -1.249 -6.645 1.00 97.25 104 GLU A C 1
ATOM 863 O O . GLU A 1 104 ? -13.038 -2.163 -6.621 1.00 97.25 104 GLU A O 1
ATOM 868 N N . LEU A 1 105 ? -11.926 -0.509 -5.568 1.00 96.50 105 LEU A N 1
ATOM 869 C CA . LEU A 1 105 ? -12.451 -0.797 -4.226 1.00 96.50 105 LEU A CA 1
ATOM 870 C C . LEU A 1 105 ? -13.556 0.163 -3.763 1.00 96.50 105 LEU A C 1
ATOM 872 O O . LEU A 1 105 ? -14.268 -0.149 -2.813 1.00 96.50 105 LEU A O 1
ATOM 876 N N . LYS A 1 106 ? -13.727 1.312 -4.433 1.00 97.06 106 LYS A N 1
ATOM 877 C CA . LYS A 1 106 ? -14.713 2.354 -4.085 1.00 97.06 106 LYS A CA 1
ATOM 878 C C . LYS A 1 106 ? -14.624 2.814 -2.619 1.00 97.06 106 LYS A C 1
ATOM 880 O O . LYS A 1 106 ? -15.640 3.062 -1.971 1.00 97.06 106 LYS A O 1
ATOM 885 N N . LEU A 1 107 ? -13.407 2.920 -2.092 1.00 97.38 107 LEU A N 1
ATOM 886 C CA . LEU A 1 107 ? -13.142 3.383 -0.731 1.00 97.38 107 LEU A CA 1
ATOM 887 C C . LEU A 1 107 ? -13.303 4.899 -0.612 1.00 97.38 107 LEU A C 1
ATOM 889 O O . LEU A 1 107 ? -13.053 5.645 -1.563 1.00 97.38 107 LEU A O 1
ATOM 893 N N . ASN A 1 108 ? -13.669 5.359 0.585 1.00 96.94 108 ASN A N 1
ATOM 894 C CA . ASN A 1 108 ? -13.703 6.781 0.892 1.00 96.94 108 ASN A CA 1
ATOM 895 C C . ASN A 1 108 ? -12.275 7.299 1.105 1.00 96.94 108 ASN A C 1
ATOM 897 O O . ASN A 1 108 ? -11.517 6.773 1.920 1.00 96.94 108 ASN A O 1
ATOM 901 N N . GLN A 1 109 ? -11.928 8.367 0.392 1.00 96.62 109 GLN A N 1
ATOM 902 C CA . GLN A 1 109 ? -10.631 9.018 0.516 1.00 96.62 109 GLN A CA 1
ATOM 903 C C . GLN A 1 109 ? -10.372 9.550 1.935 1.00 96.62 109 GLN A C 1
ATOM 905 O O . GLN A 1 109 ? -9.241 9.467 2.404 1.00 96.62 109 GLN A O 1
ATOM 910 N N . LEU A 1 110 ? -11.394 10.067 2.627 1.00 97.56 110 LEU A N 1
ATOM 911 C CA . LEU A 1 110 ? -11.244 10.605 3.984 1.00 97.56 110 LEU A CA 1
ATOM 912 C C . LEU A 1 110 ? -10.806 9.524 4.975 1.00 97.56 110 LEU A C 1
ATOM 914 O O . LEU A 1 110 ? -9.868 9.756 5.728 1.00 97.56 110 LEU A O 1
ATOM 918 N N . GLU A 1 111 ? -11.401 8.328 4.907 1.00 97.94 111 GLU A N 1
ATOM 919 C CA . GLU A 1 111 ? -11.016 7.199 5.768 1.00 97.94 111 GLU A CA 1
ATOM 920 C C . GLU A 1 111 ? -9.533 6.836 5.556 1.00 97.94 111 GLU A C 1
ATOM 922 O O . GLU A 1 111 ? -8.788 6.643 6.513 1.00 97.94 111 GLU A O 1
ATOM 927 N N . ILE A 1 112 ? -9.070 6.824 4.299 1.00 97.81 112 ILE A N 1
ATOM 928 C CA . ILE A 1 112 ? -7.662 6.553 3.964 1.00 97.81 112 ILE A CA 1
ATOM 929 C C . ILE A 1 112 ? -6.740 7.648 4.509 1.00 97.81 112 ILE A C 1
ATOM 931 O O . ILE A 1 112 ? -5.685 7.330 5.056 1.00 97.81 112 ILE A O 1
ATOM 935 N N . LEU A 1 113 ? -7.115 8.924 4.379 1.00 96.50 113 LEU A N 1
ATOM 936 C CA . LEU A 1 113 ? -6.320 10.053 4.875 1.00 96.50 113 LEU A CA 1
ATOM 937 C C . LEU A 1 113 ? -6.216 10.050 6.404 1.00 96.50 113 LEU A C 1
ATOM 939 O O . LEU A 1 113 ? -5.132 10.259 6.950 1.00 96.50 113 LEU A O 1
ATOM 943 N N . GLU A 1 114 ? -7.316 9.780 7.101 1.00 97.81 114 GLU A N 1
ATOM 944 C CA . GLU A 1 114 ? -7.338 9.676 8.559 1.00 97.81 114 GLU A CA 1
ATOM 945 C C . GLU A 1 114 ? -6.452 8.525 9.044 1.00 97.81 114 GLU A C 1
ATOM 947 O O . GLU A 1 114 ? -5.600 8.727 9.916 1.00 97.81 114 GLU A O 1
ATOM 952 N N . THR A 1 115 ? -6.570 7.342 8.430 1.00 97.19 115 THR A N 1
ATOM 953 C CA . THR A 1 115 ? -5.691 6.205 8.736 1.00 97.19 115 THR A CA 1
ATOM 954 C C . THR A 1 115 ? -4.233 6.515 8.394 1.00 97.19 115 THR A C 1
ATOM 956 O O . THR A 1 115 ? -3.344 6.210 9.185 1.00 97.19 115 THR A O 1
ATOM 959 N N . GLN A 1 116 ? -3.950 7.188 7.274 1.00 95.44 116 GLN A N 1
ATOM 960 C CA . GLN A 1 116 ? -2.590 7.601 6.912 1.00 95.44 116 GLN A CA 1
ATOM 961 C C . GLN A 1 116 ? -1.986 8.521 7.981 1.00 95.44 116 GLN A C 1
ATOM 963 O O . GLN A 1 116 ? -0.829 8.344 8.362 1.00 95.44 116 GLN A O 1
ATOM 968 N N . LEU A 1 117 ? -2.749 9.494 8.488 1.00 94.94 117 LEU A N 1
ATOM 969 C CA . LEU A 1 117 ? -2.296 10.396 9.550 1.00 94.94 117 LEU A CA 1
ATOM 970 C C . LEU A 1 117 ? -2.007 9.646 10.854 1.00 94.94 117 LEU A C 1
ATOM 972 O O . LEU A 1 117 ? -1.012 9.942 11.518 1.00 94.94 117 LEU A O 1
ATOM 976 N N . GLN A 1 118 ? -2.844 8.673 11.215 1.00 94.88 118 GLN A N 1
ATOM 977 C CA . GLN A 1 118 ? -2.621 7.820 12.385 1.00 94.88 118 GLN A CA 1
ATOM 978 C C . GLN A 1 118 ? -1.357 6.969 12.221 1.00 94.88 118 GLN A C 1
ATOM 980 O O . GLN A 1 118 ? -0.486 6.992 13.087 1.00 94.88 118 GLN A O 1
ATOM 985 N N . LEU A 1 119 ? -1.204 6.302 11.076 1.00 93.62 119 LEU A N 1
ATOM 986 C CA . LEU A 1 119 ? -0.035 5.481 10.770 1.00 93.62 119 LEU A CA 1
ATOM 987 C C . LEU A 1 119 ? 1.253 6.300 10.753 1.00 93.62 119 LEU A C 1
ATOM 989 O O . LEU A 1 119 ? 2.252 5.851 11.302 1.00 93.62 119 LEU A O 1
ATOM 993 N N . LYS A 1 120 ? 1.243 7.516 10.189 1.00 91.75 120 LYS A N 1
ATOM 994 C CA . LYS A 1 120 ? 2.402 8.422 10.244 1.00 91.75 120 LYS A CA 1
ATOM 995 C C . LYS A 1 120 ? 2.807 8.707 11.682 1.00 91.75 120 LYS A C 1
ATOM 997 O O . LYS A 1 120 ? 3.991 8.651 11.979 1.00 91.75 120 LYS A O 1
ATOM 1002 N N . LYS A 1 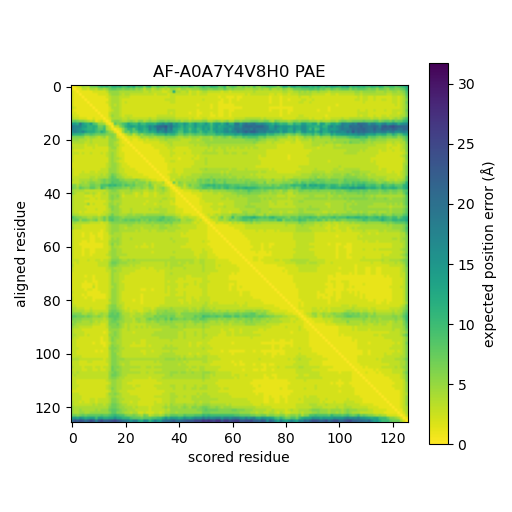121 ? 1.854 8.961 12.583 1.00 90.88 121 LYS A N 1
ATOM 1003 C CA . LYS A 1 121 ? 2.174 9.164 14.003 1.00 90.88 121 LYS A CA 1
ATOM 1004 C C . LYS A 1 121 ? 2.834 7.932 14.601 1.00 90.88 121 LYS A C 1
ATOM 1006 O O . LYS A 1 121 ? 3.826 8.101 15.286 1.00 90.88 121 LYS A O 1
ATOM 1011 N N . THR A 1 122 ? 2.345 6.727 14.323 1.00 89.56 122 THR A N 1
ATOM 1012 C CA . THR A 1 122 ? 2.924 5.476 14.847 1.00 89.56 122 THR A CA 1
ATOM 1013 C C . THR A 1 122 ? 4.285 5.133 14.232 1.00 89.56 122 THR A C 1
ATOM 1015 O O . THR A 1 122 ? 5.180 4.686 14.934 1.00 89.56 122 THR A O 1
ATOM 1018 N N . LEU A 1 123 ? 4.457 5.336 12.925 1.00 88.25 123 LEU A N 1
ATOM 1019 C CA . LEU A 1 123 ? 5.659 4.941 12.183 1.00 88.25 123 LEU A CA 1
ATOM 1020 C C . LEU A 1 123 ? 6.767 5.998 12.237 1.00 88.25 123 LEU A C 1
ATOM 1022 O O . LEU A 1 123 ? 7.941 5.668 12.099 1.00 88.25 123 LEU A O 1
ATOM 1026 N N . LEU A 1 124 ? 6.423 7.272 12.407 1.00 82.44 124 LEU A N 1
ATOM 1027 C CA . LEU A 1 124 ? 7.380 8.384 12.417 1.00 82.44 124 LEU A CA 1
ATOM 1028 C C . LEU A 1 124 ? 7.566 9.006 13.802 1.00 82.44 124 LEU A C 1
ATOM 1030 O O . LEU A 1 124 ? 8.371 9.925 13.931 1.00 82.44 124 LEU A O 1
ATOM 1034 N N . SER A 1 125 ? 6.872 8.519 14.835 1.00 71.00 125 SER A N 1
ATOM 1035 C CA . SER A 1 125 ? 7.308 8.802 16.203 1.00 71.00 125 SER A CA 1
ATOM 1036 C C . SER A 1 125 ? 8.681 8.164 16.430 1.00 71.00 125 SER A C 1
ATOM 1038 O O . SER A 1 125 ? 8.948 7.043 15.978 1.00 71.00 125 SER A O 1
ATOM 1040 N N . ALA A 1 126 ? 9.567 8.975 17.008 1.00 50.12 126 ALA A N 1
ATOM 1041 C CA . ALA A 1 126 ? 10.939 8.634 17.355 1.00 50.12 126 ALA A CA 1
ATOM 1042 C C . ALA A 1 126 ? 10.975 7.700 18.566 1.00 50.12 126 ALA A C 1
ATOM 1044 O O . ALA A 1 126 ? 10.167 7.934 19.496 1.00 50.12 126 ALA A O 1
#

pLDDT: mean 90.14, std 8.45, range [50.12, 97.94]